Protein AF-A0A0N4TDA0-F1 (afdb_monomer)

Foldseek 3Di:
DAPQVVLVVVLVVLVVVLVVQLVVCVVVPPVPPDSVVSCVVVVRDPVLSNLQQQQWFDFDPDPPPPDAAERAGHQVSLVVSQVVDDLQAGKHKDWEFDFDADVPRVPDTGTHIIIGITGPSDDRVNVNVVVVVVVVCCCVVPVDD

Structure (mmCIF, N/CA/C/O backbone):
data_AF-A0A0N4TDA0-F1
#
_entry.id   AF-A0A0N4TDA0-F1
#
loop_
_atom_site.group_PDB
_atom_site.id
_atom_site.type_symbol
_atom_site.label_atom_id
_atom_site.label_alt_id
_atom_site.label_comp_id
_atom_site.label_asym_id
_atom_site.label_entity_id
_atom_site.label_seq_id
_atom_site.pdbx_PDB_ins_code
_atom_site.Cartn_x
_atom_site.Cartn_y
_atom_site.Cartn_z
_atom_site.occupancy
_atom_site.B_iso_or_equiv
_atom_site.auth_seq_id
_atom_site.auth_comp_id
_atom_site.auth_asym_id
_atom_site.auth_atom_id
_atom_site.pdbx_PDB_model_num
ATOM 1 N N . MET A 1 1 ? 21.687 6.016 4.593 1.00 53.22 1 MET A N 1
ATOM 2 C CA . MET A 1 1 ? 20.223 5.900 4.444 1.00 53.22 1 MET A CA 1
ATOM 3 C C . MET A 1 1 ? 19.980 5.331 3.062 1.00 53.22 1 MET A C 1
ATOM 5 O O . MET A 1 1 ? 20.396 5.975 2.102 1.00 53.22 1 MET A O 1
ATOM 9 N N . ASP A 1 2 ? 19.458 4.107 3.013 1.00 77.25 2 ASP A N 1
ATOM 10 C CA . ASP A 1 2 ? 19.205 3.326 1.796 1.00 77.25 2 ASP A CA 1
ATOM 11 C C . ASP A 1 2 ? 1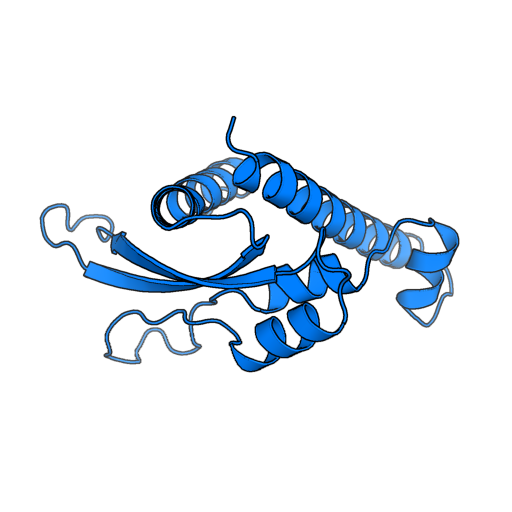8.400 4.134 0.764 1.00 77.25 2 ASP A C 1
ATOM 13 O O . ASP A 1 2 ? 17.541 4.936 1.148 1.00 77.25 2 ASP A O 1
ATOM 17 N N . GLU A 1 3 ? 18.678 3.952 -0.527 1.00 82.19 3 GLU A N 1
ATOM 18 C CA . GLU A 1 3 ? 17.947 4.636 -1.607 1.00 82.19 3 GLU A CA 1
ATOM 19 C C . GLU A 1 3 ? 16.458 4.278 -1.565 1.00 82.19 3 GLU A C 1
ATOM 21 O O . GLU A 1 3 ? 15.612 5.164 -1.680 1.00 82.19 3 GLU A O 1
ATOM 26 N N . CYS A 1 4 ? 16.148 3.025 -1.216 1.00 83.38 4 CYS A N 1
ATOM 27 C CA . CYS A 1 4 ? 14.793 2.556 -0.942 1.00 83.38 4 CYS A CA 1
ATOM 28 C C . CYS A 1 4 ? 14.042 3.436 0.071 1.00 83.38 4 CYS A C 1
ATOM 30 O O . CYS A 1 4 ? 12.938 3.899 -0.209 1.00 83.38 4 CYS A O 1
ATOM 32 N N . PHE A 1 5 ? 14.639 3.720 1.236 1.00 81.19 5 PHE A N 1
ATOM 33 C CA . PHE A 1 5 ? 13.983 4.525 2.273 1.00 81.19 5 PHE A CA 1
ATOM 34 C C . PHE A 1 5 ? 13.796 5.979 1.850 1.00 81.19 5 PHE A C 1
ATOM 36 O O . PHE A 1 5 ? 12.796 6.595 2.214 1.00 81.19 5 PHE A O 1
ATOM 43 N N . LYS A 1 6 ? 14.733 6.537 1.074 1.00 82.25 6 LYS A N 1
ATOM 44 C CA . LYS A 1 6 ? 14.590 7.900 0.546 1.00 82.25 6 LYS A CA 1
ATOM 45 C C . LYS A 1 6 ? 13.426 7.994 -0.434 1.00 82.25 6 LYS A C 1
ATOM 47 O O . LYS A 1 6 ? 12.650 8.943 -0.350 1.00 82.25 6 LYS A O 1
ATOM 52 N N . ASP A 1 7 ? 13.299 7.035 -1.345 1.00 81.50 7 ASP A N 1
ATOM 53 C CA . ASP A 1 7 ? 12.219 7.043 -2.332 1.00 81.50 7 ASP A CA 1
ATOM 54 C C . ASP A 1 7 ? 10.870 6.697 -1.703 1.00 81.50 7 ASP A C 1
ATOM 56 O O . ASP A 1 7 ? 9.867 7.336 -2.020 1.00 81.50 7 ASP A O 1
ATOM 60 N N . LEU A 1 8 ? 10.853 5.792 -0.722 1.00 81.00 8 LEU A N 1
ATOM 61 C CA . LEU A 1 8 ? 9.669 5.528 0.088 1.00 81.00 8 LEU A CA 1
ATOM 62 C C . LEU A 1 8 ? 9.223 6.770 0.874 1.00 81.00 8 LEU A C 1
ATOM 64 O O . LEU A 1 8 ? 8.036 7.079 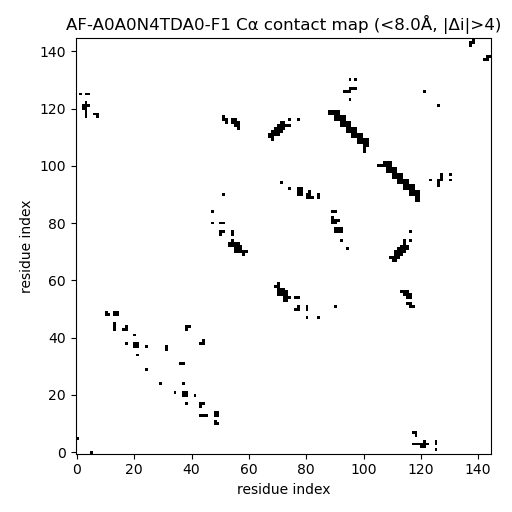0.898 1.00 81.00 8 LEU A O 1
ATOM 68 N N . ALA A 1 9 ? 10.151 7.515 1.483 1.00 79.75 9 ALA A N 1
ATOM 69 C CA . ALA A 1 9 ? 9.822 8.737 2.215 1.00 79.75 9 ALA A CA 1
ATOM 70 C C . ALA A 1 9 ? 9.201 9.804 1.302 1.00 79.75 9 ALA A C 1
ATOM 72 O O . ALA A 1 9 ? 8.192 10.401 1.669 1.00 79.75 9 ALA A O 1
ATOM 73 N N . LYS A 1 10 ? 9.747 10.002 0.092 1.00 78.50 10 LYS A N 1
ATOM 74 C CA . LYS A 1 10 ? 9.145 10.898 -0.916 1.00 78.50 10 LYS A CA 1
ATOM 75 C C . LYS A 1 10 ? 7.736 10.452 -1.299 1.00 78.50 10 LYS A C 1
ATOM 77 O O . LYS A 1 10 ? 6.855 11.287 -1.482 1.00 78.50 10 LYS A O 1
ATOM 82 N N . LEU A 1 11 ? 7.530 9.144 -1.434 1.00 78.06 11 LEU A N 1
ATOM 83 C CA . LEU A 1 11 ? 6.236 8.579 -1.792 1.00 78.06 11 LEU A CA 1
ATOM 84 C C . LEU A 1 11 ? 5.206 8.819 -0.684 1.00 78.06 11 LEU A C 1
ATOM 86 O O . LEU A 1 11 ? 4.126 9.334 -0.962 1.00 78.06 11 LEU A O 1
ATOM 90 N N . ILE A 1 12 ? 5.561 8.536 0.572 1.00 76.62 12 ILE A N 1
ATOM 91 C CA . ILE A 1 12 ? 4.706 8.797 1.739 1.00 76.62 12 ILE A CA 1
ATOM 92 C C . ILE A 1 12 ? 4.383 10.290 1.858 1.00 76.62 12 ILE A C 1
ATOM 94 O O . ILE A 1 12 ? 3.220 10.638 2.041 1.00 76.62 12 ILE A O 1
ATOM 98 N N . ASP A 1 13 ? 5.377 11.169 1.712 1.00 76.19 13 ASP A N 1
ATOM 99 C CA . ASP A 1 13 ? 5.177 12.622 1.768 1.00 76.19 13 ASP A CA 1
ATOM 100 C C . ASP A 1 13 ? 4.241 13.111 0.650 1.00 76.19 13 ASP A C 1
ATOM 102 O O . ASP A 1 13 ? 3.312 13.881 0.895 1.00 76.19 13 ASP A O 1
ATOM 106 N N . SER A 1 14 ? 4.403 12.594 -0.572 1.00 75.50 14 SER A N 1
ATOM 107 C CA . SER A 1 14 ? 3.508 12.895 -1.694 1.00 75.50 14 SER A CA 1
ATOM 108 C C . SER A 1 14 ? 2.060 12.488 -1.401 1.00 75.50 14 SER A C 1
ATOM 110 O O . SER A 1 14 ? 1.144 13.277 -1.648 1.00 75.50 14 SER A O 1
ATOM 112 N N . VAL A 1 15 ? 1.836 11.300 -0.829 1.00 74.88 15 VAL A N 1
ATOM 113 C CA . VAL A 1 15 ? 0.479 10.832 -0.500 1.00 74.88 15 VAL A CA 1
ATOM 114 C C . VAL A 1 15 ? -0.112 11.582 0.694 1.00 74.88 15 VAL A C 1
ATOM 116 O O . VAL A 1 15 ? -1.290 11.942 0.666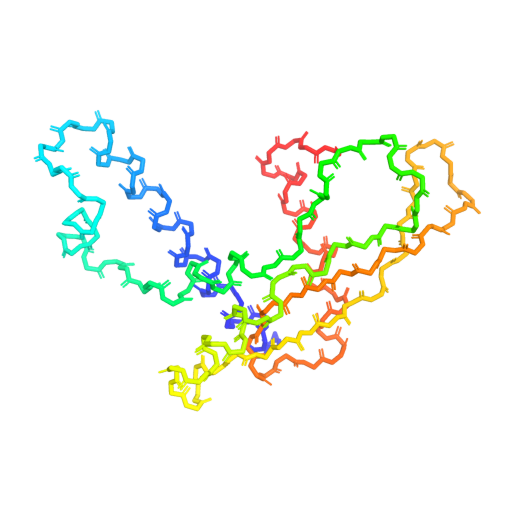 1.00 74.88 15 VAL A O 1
ATOM 119 N N . ALA A 1 16 ? 0.685 11.877 1.723 1.00 75.56 16 ALA A N 1
ATOM 120 C CA . ALA A 1 16 ? 0.246 12.666 2.871 1.00 75.56 16 ALA A CA 1
ATOM 121 C C . ALA A 1 16 ? -0.176 14.080 2.443 1.00 75.56 16 ALA A C 1
ATOM 123 O O . ALA A 1 16 ? -1.261 14.539 2.809 1.00 75.56 16 ALA A O 1
ATOM 124 N N . ASN A 1 17 ? 0.625 14.737 1.599 1.00 73.81 17 ASN A N 1
ATOM 125 C CA . ASN A 1 17 ? 0.272 16.031 1.017 1.00 73.81 17 ASN A CA 1
ATOM 126 C C . ASN A 1 17 ? -1.010 15.942 0.180 1.00 73.81 17 ASN A C 1
ATOM 128 O O . ASN A 1 17 ? -1.885 16.800 0.308 1.00 73.81 17 ASN A O 1
ATOM 132 N N . ALA A 1 18 ? -1.183 14.879 -0.610 1.00 73.25 18 ALA A N 1
ATOM 133 C CA . ALA A 1 18 ? -2.409 14.673 -1.373 1.00 73.25 18 ALA A CA 1
ATOM 134 C C . ALA A 1 18 ? -3.653 14.514 -0.470 1.00 73.25 18 ALA A C 1
ATOM 136 O O . ALA A 1 18 ? -4.715 15.086 -0.743 1.00 73.25 18 ALA A O 1
ATOM 137 N N . LEU A 1 19 ? -3.528 13.785 0.641 1.00 75.00 19 LEU A N 1
ATOM 138 C CA . LEU A 1 19 ? -4.600 13.622 1.626 1.00 75.00 19 LEU A CA 1
ATOM 139 C C . LEU A 1 19 ? -4.948 14.947 2.324 1.00 75.00 19 LEU A C 1
ATOM 141 O O . LEU A 1 19 ? -6.125 15.279 2.492 1.00 75.00 19 LEU A O 1
ATOM 145 N N . LEU A 1 20 ? -3.938 15.723 2.718 1.00 76.25 20 LEU A N 1
ATOM 146 C CA . LEU A 1 20 ? -4.143 17.023 3.358 1.00 76.25 20 LEU A CA 1
ATOM 147 C C . LEU A 1 20 ? -4.816 18.014 2.406 1.00 76.25 20 LEU A C 1
ATOM 149 O O . LEU A 1 20 ? -5.772 18.680 2.802 1.00 76.25 20 LEU A O 1
ATOM 153 N N . LEU A 1 21 ? -4.384 18.064 1.145 1.00 75.94 21 LEU A N 1
ATOM 154 C CA . LEU A 1 21 ? -4.982 18.931 0.128 1.00 75.94 21 LEU A CA 1
ATOM 155 C C . LEU A 1 21 ? -6.429 18.550 -0.174 1.00 75.94 21 LEU A C 1
ATOM 157 O O . LEU A 1 21 ? -7.301 19.416 -0.186 1.00 75.94 21 LEU A O 1
ATOM 161 N N . THR A 1 22 ? -6.723 17.259 -0.339 1.00 74.06 22 THR A N 1
ATOM 162 C CA . THR A 1 22 ? -8.112 16.814 -0.543 1.00 74.06 22 THR A CA 1
ATOM 163 C C . THR A 1 22 ? -8.999 17.133 0.650 1.00 74.06 22 THR A C 1
ATOM 165 O O . THR A 1 22 ? -10.140 17.559 0.470 1.00 74.06 22 THR A O 1
ATOM 168 N N . THR A 1 23 ? -8.477 16.982 1.866 1.00 78.12 23 THR A N 1
ATOM 169 C CA . THR A 1 23 ? -9.189 17.367 3.089 1.00 78.12 23 THR A CA 1
ATOM 170 C C . THR A 1 23 ? -9.433 18.876 3.128 1.00 78.12 23 THR A C 1
ATOM 172 O O . THR A 1 23 ? -10.558 19.307 3.371 1.00 78.12 23 THR A O 1
ATOM 175 N N . TYR A 1 24 ? -8.420 19.684 2.814 1.00 80.00 24 TYR A N 1
ATOM 176 C CA . TYR A 1 24 ? -8.526 21.140 2.742 1.00 80.00 24 TYR A CA 1
ATOM 177 C C . TYR A 1 24 ? -9.567 21.603 1.711 1.00 80.00 24 TYR A C 1
ATOM 179 O O . TYR A 1 24 ? -10.439 22.408 2.043 1.00 80.00 24 TYR A O 1
ATOM 187 N N . CYS A 1 25 ? -9.541 21.062 0.491 1.00 78.81 25 CYS A N 1
ATOM 188 C CA . CYS A 1 25 ? -10.512 21.397 -0.555 1.00 78.81 25 CYS A CA 1
ATOM 189 C C . CYS A 1 25 ? -11.947 21.028 -0.150 1.00 78.81 25 CYS A C 1
ATOM 191 O O . CYS A 1 25 ? -12.869 21.815 -0.361 1.00 78.81 25 CYS A O 1
ATOM 193 N N . ARG A 1 26 ? -12.136 19.869 0.503 1.00 78.38 26 ARG A N 1
ATOM 194 C CA . ARG A 1 26 ? -13.442 19.464 1.053 1.00 78.38 26 ARG A CA 1
ATOM 195 C C . ARG A 1 26 ? -13.927 20.413 2.149 1.00 78.38 26 ARG A C 1
ATOM 197 O O . ARG A 1 26 ? -15.105 20.745 2.179 1.00 78.38 26 ARG A O 1
ATOM 204 N N . LEU A 1 27 ? -13.039 20.848 3.043 1.00 82.44 27 LEU A N 1
ATOM 205 C CA . LEU A 1 27 ? -13.391 21.735 4.159 1.00 82.44 27 LEU A CA 1
ATOM 206 C C . LEU A 1 27 ? -13.693 23.167 3.713 1.00 82.44 27 LEU A C 1
ATOM 208 O O . LEU A 1 27 ? -14.537 23.834 4.305 1.00 82.44 27 LEU A O 1
ATOM 212 N N . THR A 1 28 ? -13.006 23.649 2.682 1.00 81.12 28 THR A N 1
ATOM 213 C CA . THR A 1 28 ? -13.145 25.028 2.197 1.00 81.12 28 THR A CA 1
ATOM 214 C C . THR A 1 28 ? -14.297 25.221 1.215 1.00 81.12 28 THR A C 1
ATOM 216 O O . THR A 1 28 ? -14.491 26.340 0.740 1.00 81.12 28 THR A O 1
ATOM 219 N N . ASN A 1 29 ? -15.095 24.176 0.939 1.00 64.94 29 ASN A N 1
ATOM 220 C CA . ASN A 1 29 ? -16.213 24.224 -0.010 1.00 64.94 29 ASN A CA 1
ATOM 221 C C . ASN A 1 29 ? -15.808 24.854 -1.353 1.00 64.94 29 ASN A C 1
ATOM 223 O O . ASN A 1 29 ? -16.600 25.549 -1.997 1.00 64.94 29 ASN A O 1
ATOM 227 N N . GLN A 1 30 ? -14.567 24.623 -1.800 1.00 62.00 30 GLN A N 1
ATOM 228 C CA . GLN A 1 30 ? -14.249 24.897 -3.190 1.00 62.00 30 GLN A CA 1
ATOM 229 C C . GLN A 1 30 ? -15.189 24.012 -4.010 1.00 62.00 30 GLN A C 1
ATOM 231 O O . GLN A 1 30 ? -15.146 22.791 -3.897 1.00 62.00 30 GLN A O 1
ATOM 236 N N . ASN A 1 31 ? -16.080 24.642 -4.785 1.00 57.41 31 ASN A N 1
ATOM 237 C CA . ASN A 1 31 ? -17.103 24.037 -5.656 1.00 57.41 31 ASN A CA 1
ATOM 238 C C . ASN A 1 31 ? -16.500 23.181 -6.797 1.00 57.41 31 ASN A C 1
ATOM 240 O O . ASN A 1 31 ? -17.070 23.056 -7.877 1.00 57.41 31 ASN A O 1
ATOM 244 N N . GLN A 1 32 ? -15.317 22.617 -6.584 1.00 59.03 32 GLN A N 1
ATOM 245 C CA . GLN A 1 32 ? -14.699 21.621 -7.428 1.00 59.03 32 GLN A CA 1
ATOM 246 C C . GLN A 1 32 ? -15.403 20.300 -7.151 1.00 59.03 32 GLN A C 1
ATOM 248 O O . GLN A 1 32 ? -15.131 19.595 -6.181 1.00 59.03 32 GLN A O 1
ATOM 253 N N . THR A 1 33 ? -16.352 19.978 -8.018 1.00 56.22 33 THR A N 1
ATOM 254 C CA . THR A 1 33 ? -17.102 18.719 -7.993 1.00 56.22 33 THR A CA 1
ATOM 255 C C . THR A 1 33 ? -16.206 17.489 -8.152 1.00 56.22 33 THR A C 1
ATOM 257 O O . THR A 1 33 ? -16.643 16.378 -7.864 1.00 56.22 33 THR A O 1
ATOM 260 N N . GLU A 1 34 ? -14.949 17.666 -8.571 1.00 67.19 34 GLU A N 1
ATOM 261 C CA . GLU A 1 34 ? -13.997 16.586 -8.801 1.00 67.19 34 GLU A CA 1
ATOM 262 C C . GLU A 1 34 ? -12.686 16.810 -8.037 1.00 67.19 34 GLU A C 1
ATOM 264 O O . GLU A 1 34 ? -12.015 17.828 -8.192 1.00 67.19 34 GLU A O 1
ATOM 269 N N . ILE A 1 35 ? -12.275 15.796 -7.267 1.00 69.69 35 ILE A N 1
ATOM 270 C CA . ILE A 1 35 ? -11.002 15.740 -6.520 1.00 69.69 35 ILE A CA 1
ATOM 271 C C . ILE A 1 35 ? -9.792 16.073 -7.412 1.00 69.69 35 ILE A C 1
ATOM 273 O O . ILE A 1 35 ? -8.832 16.692 -6.959 1.00 69.69 35 ILE A O 1
ATOM 277 N N . LYS A 1 36 ? -9.861 15.712 -8.697 1.00 69.44 36 LYS A N 1
ATOM 278 C CA . LYS A 1 36 ? -8.820 15.987 -9.690 1.00 69.44 36 LYS A CA 1
ATOM 279 C C . LYS A 1 36 ? -8.570 17.488 -9.890 1.00 69.44 36 LYS A C 1
ATOM 281 O O . LYS A 1 36 ? -7.424 17.906 -9.961 1.00 69.44 36 LYS A O 1
ATOM 286 N N . GLN A 1 37 ? -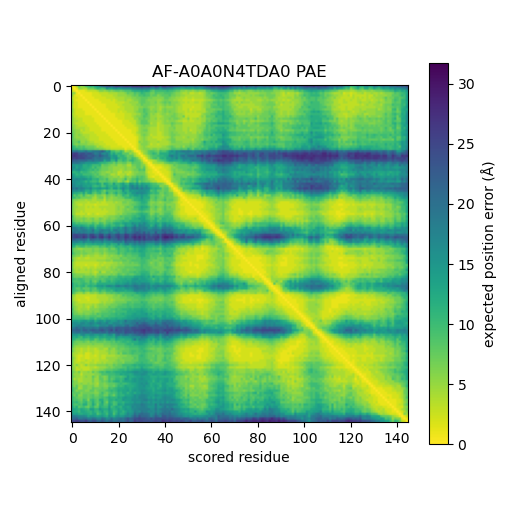9.620 18.309 -9.869 1.00 72.25 37 GLN A N 1
ATOM 287 C CA . GLN A 1 37 ? -9.501 19.761 -10.043 1.00 72.25 37 GLN A CA 1
ATOM 288 C C . GLN A 1 37 ? -8.804 20.433 -8.849 1.00 72.25 37 GLN A C 1
ATOM 290 O O . GLN A 1 37 ? -8.060 21.396 -9.031 1.00 72.25 37 GLN A O 1
ATOM 295 N N . CYS A 1 38 ? -9.004 19.906 -7.637 1.00 74.25 38 CYS A N 1
ATOM 296 C CA . CYS A 1 38 ? -8.286 20.350 -6.434 1.00 74.25 38 CYS A CA 1
ATOM 297 C C . CYS A 1 38 ? -6.794 20.048 -6.548 1.00 74.25 38 CYS A C 1
ATOM 299 O O . CYS A 1 38 ? -5.947 20.895 -6.268 1.00 74.25 38 CYS A O 1
ATOM 301 N N . PHE A 1 39 ? -6.463 18.856 -7.029 1.00 72.62 39 PHE A N 1
ATOM 302 C CA . PHE A 1 39 ? -5.085 18.461 -7.257 1.00 72.62 39 PHE A CA 1
ATOM 303 C C . PHE A 1 39 ? -4.381 19.290 -8.333 1.00 72.62 39 PHE A C 1
ATOM 305 O O . PHE A 1 39 ? -3.259 19.747 -8.097 1.00 72.62 39 PHE A O 1
ATOM 312 N N . ASP A 1 40 ? -5.048 19.534 -9.462 1.00 71.12 40 ASP A N 1
ATOM 313 C CA . ASP A 1 40 ? -4.517 20.343 -10.563 1.00 71.12 40 ASP A CA 1
ATOM 314 C C . ASP A 1 40 ? -4.268 21.797 -10.125 1.00 71.12 40 ASP A C 1
ATOM 316 O O . ASP A 1 40 ? -3.232 22.379 -10.451 1.00 71.12 40 ASP A O 1
ATOM 320 N N . ALA A 1 41 ? -5.172 22.371 -9.320 1.00 66.06 41 ALA A N 1
ATOM 321 C CA . ALA A 1 41 ? -5.038 23.730 -8.787 1.00 66.06 41 ALA A CA 1
ATOM 322 C C . ALA A 1 41 ? -3.839 23.895 -7.838 1.00 66.06 41 ALA A C 1
ATOM 324 O O . ALA A 1 41 ? -3.268 24.982 -7.743 1.00 66.06 41 ALA A O 1
ATOM 325 N N . HIS A 1 42 ? -3.449 22.820 -7.151 1.00 65.31 42 HIS A N 1
ATOM 326 C CA . HIS A 1 42 ? -2.336 22.818 -6.205 1.00 65.31 42 HIS A CA 1
ATOM 327 C C . HIS A 1 42 ? -1.045 22.203 -6.766 1.00 65.31 42 HIS A C 1
ATOM 329 O O . HIS A 1 42 ? -0.058 22.143 -6.035 1.00 65.31 42 HIS A O 1
ATOM 335 N N . LEU A 1 43 ? -1.022 21.784 -8.044 1.00 61.28 43 LEU A N 1
ATOM 336 C CA . LEU A 1 43 ? 0.141 21.193 -8.737 1.00 61.28 43 LEU A CA 1
ATOM 337 C C . LEU A 1 43 ? 0.819 20.049 -7.958 1.00 61.28 43 LEU A C 1
ATOM 339 O O . LEU A 1 43 ? 2.015 19.805 -8.102 1.00 61.28 43 LEU A O 1
ATOM 343 N N . ALA A 1 44 ? 0.066 19.364 -7.099 1.00 58.88 44 ALA A N 1
ATOM 344 C CA . ALA A 1 44 ? 0.634 18.535 -6.037 1.00 58.88 44 ALA A CA 1
ATOM 345 C C . ALA A 1 44 ? 0.454 17.030 -6.258 1.00 58.88 44 ALA A C 1
ATOM 347 O O . ALA A 1 44 ? 0.878 16.234 -5.419 1.00 58.88 44 ALA A O 1
ATOM 348 N N . PHE A 1 45 ? -0.207 16.615 -7.341 1.00 56.34 45 PHE A N 1
ATOM 349 C CA . PHE A 1 45 ? -0.658 15.236 -7.459 1.00 56.34 45 PHE A CA 1
ATOM 350 C C . PHE A 1 45 ? 0.153 14.415 -8.445 1.00 56.34 45 PHE A C 1
ATOM 352 O O . PHE A 1 45 ? 0.053 14.556 -9.662 1.00 56.34 45 PHE A O 1
ATOM 359 N N . HIS A 1 46 ? 0.896 13.473 -7.880 1.00 63.56 46 HIS A N 1
ATOM 360 C CA . HIS A 1 46 ? 1.363 12.300 -8.590 1.00 63.56 46 HIS A CA 1
ATOM 361 C C . HIS A 1 46 ? 0.363 11.172 -8.328 1.00 63.56 46 HIS A C 1
ATOM 363 O O . HIS A 1 46 ? 0.472 10.472 -7.324 1.00 63.56 46 HIS A O 1
ATOM 369 N N . GLU A 1 47 ? -0.615 11.000 -9.224 1.00 64.06 47 GLU A N 1
ATOM 370 C CA . GLU A 1 47 ? -1.649 9.950 -9.130 1.00 64.06 47 GLU A CA 1
ATOM 371 C C . GLU A 1 47 ? -1.051 8.566 -8.852 1.00 64.06 47 GLU A C 1
ATOM 373 O O . GLU A 1 47 ? -1.556 7.802 -8.029 1.00 64.06 47 GLU A O 1
ATOM 378 N N . HIS A 1 48 ? 0.099 8.299 -9.465 1.00 70.25 48 HIS A N 1
ATOM 379 C CA . HIS A 1 48 ? 0.831 7.052 -9.318 1.00 70.25 48 HIS A CA 1
ATOM 380 C C . HIS A 1 48 ? 1.349 6.816 -7.891 1.00 70.25 48 HIS A C 1
ATOM 382 O O . HIS A 1 48 ? 1.335 5.677 -7.439 1.00 70.25 48 HIS A O 1
ATOM 388 N N . SER A 1 49 ? 1.727 7.854 -7.136 1.00 74.06 49 SER A N 1
ATOM 389 C CA . SER A 1 49 ? 2.238 7.701 -5.761 1.00 74.06 49 SER A CA 1
ATOM 390 C C . SER A 1 49 ? 1.170 7.169 -4.802 1.00 74.06 49 SER A C 1
ATOM 392 O O . SER A 1 49 ? 1.443 6.281 -3.996 1.00 74.06 49 SER A O 1
ATOM 394 N N . SER A 1 50 ? -0.064 7.670 -4.912 1.00 75.88 50 SER A N 1
ATOM 395 C CA . SER A 1 50 ? -1.188 7.194 -4.092 1.00 75.88 50 SER A CA 1
ATOM 396 C C . SER A 1 50 ? -1.588 5.771 -4.462 1.00 75.88 50 SER A C 1
ATOM 398 O O . SER A 1 50 ? -1.812 4.947 -3.577 1.00 75.88 50 SER A O 1
ATOM 400 N N . GLN A 1 51 ? -1.588 5.454 -5.760 1.00 82.56 51 GLN A N 1
ATOM 401 C CA . GLN A 1 51 ? -1.860 4.103 -6.249 1.00 82.56 51 GLN A CA 1
ATOM 402 C C . GLN A 1 51 ? -0.848 3.078 -5.709 1.00 82.56 51 GLN A C 1
ATOM 404 O O . GLN A 1 51 ? -1.226 1.935 -5.446 1.00 82.56 51 GLN A O 1
ATOM 409 N N . VAL A 1 52 ? 0.414 3.477 -5.501 1.00 86.62 52 VAL A N 1
ATOM 410 C CA . VAL A 1 52 ? 1.440 2.603 -4.908 1.00 86.62 52 VAL A CA 1
ATOM 411 C C . VAL A 1 52 ? 1.079 2.217 -3.476 1.00 86.62 52 VAL A C 1
ATOM 413 O O . VAL A 1 52 ? 1.111 1.029 -3.166 1.00 86.62 52 VAL A O 1
ATOM 416 N N . LEU A 1 53 ? 0.690 3.168 -2.616 1.00 83.81 53 LEU A N 1
ATOM 417 C CA . LEU A 1 53 ? 0.242 2.842 -1.251 1.00 83.81 53 LEU A CA 1
ATOM 418 C C . LEU A 1 53 ? -1.099 2.104 -1.242 1.00 83.81 53 LEU A C 1
ATOM 420 O O . LEU A 1 53 ? -1.332 1.260 -0.375 1.00 83.81 53 LEU A O 1
ATOM 424 N N . ASP A 1 54 ? -1.978 2.373 -2.209 1.00 84.94 54 ASP A N 1
ATOM 425 C CA . ASP A 1 54 ? -3.238 1.641 -2.327 1.00 84.94 54 ASP A CA 1
ATOM 426 C C . ASP A 1 54 ? -3.037 0.150 -2.606 1.00 84.94 54 ASP A C 1
ATOM 428 O O . ASP A 1 54 ? -3.827 -0.669 -2.133 1.00 84.94 54 ASP A O 1
ATOM 432 N N . ALA A 1 55 ? -1.944 -0.207 -3.283 1.00 90.94 55 ALA A N 1
ATOM 433 C CA . ALA A 1 55 ? -1.586 -1.590 -3.561 1.00 90.94 55 ALA A CA 1
ATOM 434 C C . ALA A 1 55 ? -0.993 -2.348 -2.352 1.00 90.94 55 ALA A C 1
ATOM 436 O O . ALA A 1 55 ? -0.734 -3.549 -2.464 1.00 90.94 55 ALA A O 1
ATOM 437 N N . TRP A 1 56 ? -0.766 -1.694 -1.206 1.00 90.69 56 TRP A N 1
ATOM 438 C CA . TRP A 1 56 ? -0.222 -2.344 -0.007 1.00 90.69 56 TRP A CA 1
ATOM 439 C C . TRP A 1 56 ? -1.250 -3.223 0.711 1.00 90.69 56 TRP A C 1
ATOM 441 O O . TRP A 1 56 ? -2.466 -3.038 0.617 1.00 90.69 56 TRP A O 1
ATOM 451 N N . GLY A 1 57 ? -0.738 -4.180 1.481 1.00 88.06 57 GLY A N 1
ATOM 452 C CA . GLY A 1 57 ? -1.507 -5.048 2.356 1.00 88.06 57 GLY A CA 1
ATOM 453 C C . GLY A 1 57 ? -2.376 -4.295 3.351 1.00 88.06 57 GLY A C 1
ATOM 454 O O . GLY A 1 57 ? -1.910 -3.396 4.053 1.00 88.06 57 GLY A O 1
ATOM 455 N N . ARG A 1 58 ? -3.638 -4.717 3.455 1.00 83.75 58 ARG A N 1
ATOM 456 C CA . ARG A 1 58 ? -4.595 -4.255 4.464 1.00 83.75 58 ARG A CA 1
ATOM 457 C C . ARG A 1 58 ? -5.199 -5.464 5.177 1.00 83.75 58 ARG A C 1
ATOM 459 O O . ARG A 1 58 ? -5.361 -6.506 4.534 1.00 83.75 58 ARG A O 1
ATOM 466 N N . PRO A 1 59 ? -5.566 -5.336 6.462 1.00 77.94 59 PRO A N 1
ATOM 467 C CA . PRO A 1 59 ? -6.332 -6.363 7.147 1.00 77.94 59 PRO A CA 1
ATOM 468 C C . PRO A 1 59 ? -7.612 -6.695 6.381 1.00 77.94 59 PRO A C 1
ATOM 470 O O . PRO A 1 59 ? -8.396 -5.804 6.051 1.00 77.94 59 PRO A O 1
ATOM 473 N N . SER A 1 60 ? -7.825 -7.979 6.086 1.00 72.56 60 SER A N 1
ATOM 474 C CA . SER A 1 60 ? -9.081 -8.441 5.503 1.00 72.56 60 SER A CA 1
ATOM 475 C C . SER A 1 60 ? -10.227 -8.200 6.482 1.00 72.56 60 SER A C 1
ATOM 477 O O . SER A 1 60 ? -10.069 -8.362 7.694 1.00 72.56 60 SER A O 1
ATOM 479 N N . ALA A 1 61 ? -11.404 -7.860 5.962 1.00 69.94 61 ALA A N 1
ATOM 480 C CA . ALA A 1 61 ? -12.605 -7.825 6.782 1.00 69.94 61 ALA A CA 1
ATOM 481 C C . ALA A 1 61 ? -12.855 -9.208 7.412 1.00 69.94 61 ALA A C 1
ATOM 483 O O . ALA A 1 61 ? -12.713 -10.231 6.748 1.00 69.94 61 ALA A O 1
ATOM 484 N N . GLY A 1 62 ? -13.242 -9.222 8.690 1.00 65.25 62 GLY A N 1
ATOM 485 C CA . GLY A 1 62 ? -13.520 -10.448 9.439 1.00 65.25 62 GLY A CA 1
ATOM 486 C C . GLY A 1 62 ? -12.402 -10.814 10.412 1.00 65.25 62 GLY A C 1
ATOM 487 O O . GLY A 1 62 ? -11.526 -11.615 10.103 1.00 65.25 62 GLY A O 1
ATOM 488 N N . ILE A 1 63 ? -12.498 -10.293 11.639 1.00 63.53 63 ILE A N 1
ATOM 489 C CA . ILE A 1 63 ? -11.631 -10.672 12.775 1.00 63.53 63 ILE A CA 1
ATOM 490 C C . ILE A 1 63 ? -11.795 -12.167 13.127 1.00 63.53 63 ILE A C 1
ATOM 492 O O . ILE A 1 63 ? -10.898 -12.783 13.689 1.00 63.53 63 ILE A O 1
ATOM 496 N N . TYR A 1 64 ? -12.931 -12.765 12.756 1.00 59.16 64 TYR A N 1
ATOM 497 C CA . TYR A 1 64 ? -13.255 -14.175 12.991 1.00 59.16 64 TYR A CA 1
ATOM 498 C C . TYR A 1 64 ? -12.811 -15.121 11.866 1.00 59.16 64 TYR A C 1
ATOM 500 O O . TYR A 1 64 ? -13.072 -16.320 11.950 1.00 59.16 64 TYR A O 1
ATOM 508 N N . SER A 1 65 ? -12.170 -14.612 10.807 1.00 56.91 65 SER A N 1
ATOM 509 C CA . SER A 1 65 ? -11.638 -15.452 9.728 1.00 56.91 65 SER A CA 1
ATOM 510 C C . SER A 1 65 ? -10.394 -16.171 10.248 1.00 56.91 65 SER A C 1
ATOM 512 O O . SER A 1 65 ? -9.300 -15.616 10.270 1.00 56.91 65 SER A O 1
ATOM 514 N N . SER A 1 66 ? -10.570 -17.394 10.735 1.00 55.84 66 SER A N 1
ATOM 515 C CA . SER A 1 66 ? -9.510 -18.243 11.271 1.00 55.84 66 SER A CA 1
ATOM 516 C C . SER A 1 66 ? -8.595 -18.741 10.148 1.00 55.84 66 SER A C 1
ATOM 518 O O . SER A 1 66 ? -8.796 -19.804 9.565 1.00 55.84 66 SER A O 1
ATOM 520 N N . GLY A 1 67 ? -7.571 -17.953 9.843 1.00 62.09 67 GLY A N 1
ATOM 521 C CA . GLY A 1 67 ? -6.495 -18.311 8.929 1.00 62.09 67 GLY A CA 1
ATOM 522 C C . GLY A 1 67 ? -5.204 -17.577 9.293 1.00 62.09 67 GLY A C 1
ATOM 523 O O . GLY A 1 67 ? -5.223 -16.693 10.150 1.00 62.09 67 GLY A O 1
ATOM 524 N N . PRO A 1 68 ? -4.069 -17.936 8.675 1.00 64.25 68 PRO A N 1
ATOM 525 C CA . PRO A 1 68 ? -2.830 -17.189 8.854 1.00 64.25 68 PRO A CA 1
ATOM 526 C C . PRO A 1 68 ? -3.029 -15.723 8.442 1.00 64.25 68 PRO A C 1
ATOM 528 O O . PRO A 1 68 ? -3.819 -15.428 7.542 1.00 64.25 68 PRO A O 1
ATOM 531 N N . PHE A 1 69 ? -2.317 -14.799 9.088 1.00 76.88 69 PHE A N 1
ATOM 532 C CA . PHE A 1 69 ? -2.434 -13.380 8.769 1.00 76.88 69 PHE A CA 1
ATOM 533 C C . PHE A 1 69 ? -1.773 -13.106 7.410 1.00 76.88 69 PHE A C 1
ATOM 535 O O . PHE A 1 69 ? -0.549 -13.072 7.283 1.00 76.88 69 PHE A O 1
ATOM 542 N N . PHE A 1 70 ? -2.598 -12.938 6.376 1.00 82.19 70 PHE A N 1
ATOM 543 C CA . PHE A 1 70 ? -2.168 -12.606 5.019 1.00 82.19 70 PHE A CA 1
ATOM 544 C C . PHE A 1 70 ? -2.704 -11.233 4.635 1.00 82.19 70 PHE A C 1
ATOM 546 O O . PHE A 1 70 ? -3.882 -11.081 4.314 1.00 82.19 70 PHE A O 1
ATOM 553 N N . TRP A 1 71 ? -1.838 -10.228 4.632 1.00 87.06 71 TRP A N 1
ATOM 554 C CA . TRP A 1 71 ? -2.155 -8.889 4.140 1.00 87.06 71 TRP A CA 1
ATOM 555 C C . TRP A 1 71 ? -1.343 -8.674 2.867 1.00 87.06 71 TRP A C 1
ATOM 557 O O . TRP A 1 71 ? -0.344 -7.967 2.858 1.00 87.06 71 TRP A O 1
ATOM 567 N N . LEU A 1 72 ? -1.726 -9.365 1.793 1.00 87.75 72 LEU A N 1
ATOM 568 C CA . LEU A 1 72 ? -0.919 -9.447 0.569 1.00 87.75 72 LEU A CA 1
ATOM 569 C C . LEU A 1 72 ? -1.025 -8.205 -0.326 1.00 87.75 72 LEU A C 1
ATOM 571 O O . LEU A 1 72 ? -0.216 -8.036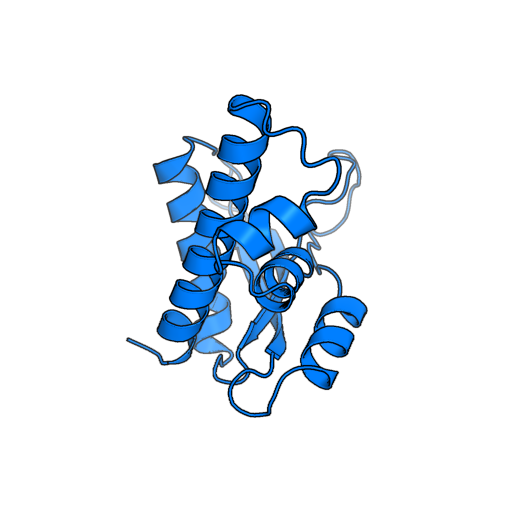 -1.226 1.00 87.75 72 LEU A O 1
ATOM 575 N N . GLY A 1 73 ? -2.003 -7.334 -0.095 1.00 89.44 73 GLY A N 1
ATOM 576 C CA . GLY A 1 73 ? -2.218 -6.168 -0.952 1.00 89.44 73 GLY A CA 1
ATOM 577 C C . GLY A 1 73 ? -2.707 -6.563 -2.346 1.00 89.44 73 GLY A C 1
ATOM 578 O O . GLY A 1 73 ? -3.226 -7.663 -2.547 1.00 89.44 73 GLY A O 1
ATOM 579 N N . ALA A 1 74 ? -2.563 -5.654 -3.308 1.00 92.19 74 ALA A N 1
ATOM 580 C CA . ALA A 1 74 ? -3.058 -5.823 -4.671 1.00 92.19 74 ALA A CA 1
ATOM 581 C C . ALA A 1 74 ? -1.894 -5.994 -5.659 1.00 92.19 74 ALA A C 1
ATOM 583 O O . ALA A 1 74 ? -1.390 -5.028 -6.234 1.00 92.19 74 ALA A O 1
ATOM 584 N N . TYR A 1 75 ? -1.478 -7.247 -5.871 1.00 91.44 75 TYR A N 1
ATOM 585 C CA . TYR A 1 75 ? -0.389 -7.597 -6.792 1.00 91.44 75 TYR A CA 1
ATOM 586 C C . TYR A 1 75 ? -0.606 -7.020 -8.199 1.00 91.44 75 TYR A C 1
ATOM 588 O O . TYR A 1 75 ? 0.262 -6.316 -8.714 1.00 91.44 75 TYR A O 1
ATOM 596 N N . ASP A 1 76 ? -1.784 -7.251 -8.785 1.00 92.12 76 ASP A N 1
ATOM 597 C CA . ASP A 1 76 ? -2.101 -6.809 -10.149 1.00 92.12 76 ASP A CA 1
ATOM 598 C C . ASP A 1 76 ? -2.085 -5.280 -10.277 1.00 92.12 76 ASP A C 1
ATOM 600 O O . ASP A 1 76 ? -1.630 -4.736 -11.284 1.00 92.12 76 ASP A O 1
ATOM 604 N N . GLN A 1 77 ? -2.515 -4.571 -9.228 1.00 90.88 77 GLN A N 1
ATOM 605 C CA . GLN A 1 77 ? -2.458 -3.112 -9.181 1.00 90.88 77 GLN A CA 1
ATOM 606 C C . GLN A 1 77 ? -1.005 -2.626 -9.167 1.00 90.88 77 GLN A C 1
ATOM 608 O O . GLN A 1 77 ? -0.657 -1.733 -9.938 1.00 90.88 77 GLN A O 1
ATOM 613 N N . CYS A 1 78 ? -0.138 -3.244 -8.359 1.00 92.25 78 CYS A N 1
ATOM 614 C CA . CYS A 1 78 ? 1.284 -2.898 -8.329 1.00 92.25 78 CYS A CA 1
ATOM 615 C C . CYS A 1 78 ? 1.967 -3.137 -9.685 1.00 92.25 78 CYS A C 1
ATOM 617 O O . CYS A 1 78 ? 2.706 -2.279 -10.169 1.00 92.25 78 CYS A O 1
ATOM 619 N N . GLN A 1 79 ? 1.669 -4.265 -10.337 1.00 91.50 79 GLN A N 1
ATOM 620 C CA . GLN A 1 79 ? 2.184 -4.566 -11.677 1.00 91.50 79 GLN A CA 1
ATOM 621 C C . GLN A 1 79 ? 1.697 -3.553 -12.718 1.00 91.50 79 GLN A C 1
ATOM 623 O O . GLN A 1 79 ? 2.480 -3.076 -13.539 1.00 91.50 79 GLN A O 1
ATOM 628 N N . SER A 1 80 ? 0.419 -3.166 -12.664 1.00 90.00 80 SER A N 1
ATOM 629 C CA . SER A 1 80 ? -0.125 -2.141 -13.557 1.00 90.00 80 SER A CA 1
ATOM 630 C C . SER A 1 80 ? 0.592 -0.799 -13.401 1.00 90.00 80 SER A C 1
ATOM 632 O O . SER A 1 80 ? 0.851 -0.142 -14.405 1.00 90.00 80 SER A O 1
ATOM 634 N N . ILE A 1 81 ? 0.926 -0.391 -12.173 1.00 87.25 81 ILE A N 1
ATOM 635 C CA . ILE A 1 81 ? 1.657 0.859 -11.914 1.00 87.25 81 ILE A CA 1
ATOM 636 C C . ILE A 1 81 ? 3.088 0.763 -12.453 1.00 87.25 81 ILE A C 1
ATOM 638 O O . ILE A 1 81 ? 3.548 1.678 -13.137 1.00 87.25 81 ILE A O 1
ATOM 642 N N . SER A 1 82 ? 3.765 -0.363 -12.204 1.00 86.00 82 SER A N 1
ATOM 643 C CA . SER A 1 82 ? 5.127 -0.626 -12.687 1.00 86.00 82 SER A CA 1
ATOM 644 C C . SER A 1 82 ? 5.260 -0.432 -14.201 1.00 86.00 82 SER A C 1
ATOM 646 O O . SER A 1 82 ? 6.222 0.179 -14.665 1.00 86.00 82 SER A O 1
ATOM 648 N N . ASN A 1 83 ? 4.246 -0.867 -14.957 1.00 81.50 83 ASN A N 1
ATOM 649 C CA . ASN A 1 83 ? 4.206 -0.761 -16.417 1.00 81.50 83 ASN A CA 1
ATOM 650 C C . ASN A 1 83 ? 4.002 0.671 -16.946 1.00 81.50 83 ASN A C 1
ATOM 652 O O . ASN A 1 83 ? 4.289 0.930 -18.113 1.00 81.50 83 ASN A O 1
ATOM 656 N N . ILE A 1 84 ? 3.472 1.585 -16.128 1.00 78.88 84 ILE A N 1
ATOM 657 C CA . ILE A 1 84 ? 3.146 2.964 -16.531 1.00 78.88 84 ILE A CA 1
ATOM 658 C C . ILE A 1 84 ? 4.275 3.933 -16.150 1.00 78.88 84 ILE A C 1
ATOM 660 O O . ILE A 1 84 ? 4.486 4.943 -16.823 1.00 78.88 84 ILE A O 1
ATOM 664 N N . MET A 1 85 ? 5.014 3.640 -15.078 1.00 74.06 85 MET A N 1
ATOM 665 C CA . MET A 1 85 ? 6.076 4.509 -14.573 1.00 74.06 85 MET A CA 1
ATOM 666 C C . MET A 1 85 ? 7.380 4.357 -15.372 1.00 74.06 85 MET A C 1
ATOM 668 O O . MET A 1 85 ? 7.732 3.279 -15.847 1.00 74.06 85 MET A O 1
ATOM 672 N N . ALA A 1 86 ? 8.141 5.448 -15.499 1.00 70.94 86 ALA A N 1
ATOM 673 C CA . ALA A 1 86 ? 9.481 5.398 -16.080 1.00 70.94 86 ALA A CA 1
ATOM 674 C C . ALA A 1 86 ? 10.410 4.503 -15.237 1.00 70.94 86 ALA A C 1
ATOM 676 O O . ALA A 1 86 ? 10.269 4.450 -14.019 1.00 70.94 86 ALA A O 1
ATOM 677 N N . LEU A 1 87 ? 11.406 3.864 -15.865 1.00 64.19 87 LEU A N 1
ATOM 678 C CA . LEU A 1 87 ? 12.337 2.910 -15.227 1.00 64.19 87 LEU A CA 1
ATOM 679 C C . LEU A 1 87 ? 12.899 3.377 -13.869 1.00 64.19 87 LEU A C 1
ATOM 681 O O . LEU A 1 87 ? 12.922 2.599 -12.923 1.00 64.19 87 LEU A O 1
ATOM 685 N N . ASN A 1 88 ? 13.279 4.653 -13.744 1.00 64.69 88 ASN A N 1
ATOM 686 C CA . ASN A 1 88 ? 13.878 5.216 -12.520 1.00 64.69 88 ASN A CA 1
ATOM 687 C C . ASN A 1 88 ? 12.861 5.557 -11.415 1.00 64.69 88 ASN A C 1
ATOM 689 O O . ASN A 1 88 ? 13.242 5.994 -10.335 1.00 64.69 88 ASN A O 1
ATOM 693 N N . GLN A 1 89 ? 11.569 5.430 -11.699 1.00 71.38 89 GLN A N 1
ATOM 694 C CA . GLN A 1 89 ? 10.471 5.611 -10.747 1.00 71.38 89 GLN A CA 1
ATOM 695 C C . GLN A 1 89 ? 9.602 4.354 -10.675 1.00 71.38 89 GLN A C 1
ATOM 697 O O . GLN A 1 89 ? 8.515 4.385 -10.106 1.00 71.38 89 GLN A O 1
ATOM 702 N N . SER A 1 90 ? 10.057 3.263 -11.294 1.00 85.75 90 SER A N 1
ATOM 703 C CA . SER A 1 90 ? 9.305 2.027 -11.347 1.00 85.75 90 SER A CA 1
ATOM 704 C C . SER A 1 90 ? 9.202 1.409 -9.955 1.00 85.75 90 SER A C 1
ATOM 706 O O . SER A 1 90 ? 10.019 1.641 -9.054 1.00 85.75 90 SER A O 1
ATOM 708 N N . VAL A 1 91 ? 8.168 0.601 -9.796 1.00 89.94 91 VAL A N 1
ATOM 709 C CA . VAL A 1 91 ? 7.842 -0.100 -8.563 1.00 89.94 91 VAL A CA 1
ATOM 710 C C . VAL A 1 91 ? 7.784 -1.595 -8.818 1.00 89.94 91 VAL A C 1
ATOM 712 O O . VAL A 1 91 ? 7.618 -2.052 -9.948 1.00 89.94 91 VAL A O 1
ATOM 715 N N . GLN A 1 92 ? 7.914 -2.364 -7.751 1.00 92.44 92 GLN A N 1
ATOM 716 C CA . GLN A 1 92 ? 7.827 -3.810 -7.754 1.00 92.44 92 GLN A CA 1
ATOM 717 C C . GLN A 1 92 ? 7.023 -4.289 -6.552 1.00 92.44 92 GLN A C 1
ATOM 719 O O . GLN A 1 92 ? 6.962 -3.640 -5.503 1.00 92.44 92 GLN A O 1
ATOM 724 N N . TYR A 1 93 ? 6.412 -5.455 -6.713 1.00 93.81 93 TYR A N 1
ATOM 725 C CA . TYR A 1 93 ? 5.733 -6.125 -5.622 1.00 93.81 93 TYR A CA 1
ATOM 726 C C . TYR A 1 93 ? 6.749 -6.848 -4.733 1.00 93.81 93 TYR A C 1
ATOM 728 O O . TYR A 1 93 ? 7.485 -7.716 -5.202 1.00 93.81 93 TYR A O 1
ATOM 736 N N . CYS A 1 94 ? 6.734 -6.535 -3.443 1.00 92.12 94 CYS A N 1
ATOM 737 C CA . CYS A 1 94 ? 7.572 -7.151 -2.423 1.00 92.12 94 CYS A CA 1
ATOM 738 C C . CYS A 1 94 ? 6.703 -7.844 -1.371 1.00 92.12 94 CYS A C 1
ATOM 740 O O . CYS A 1 94 ? 5.623 -7.362 -1.032 1.00 92.12 94 CYS A O 1
ATOM 742 N N . ARG A 1 95 ? 7.195 -8.950 -0.799 1.00 91.38 95 ARG A N 1
ATOM 743 C CA . ARG A 1 95 ? 6.556 -9.630 0.337 1.00 91.38 95 ARG A CA 1
ATOM 744 C C . ARG A 1 95 ? 7.517 -9.692 1.518 1.00 91.38 95 ARG A C 1
ATOM 746 O O . ARG A 1 95 ? 8.577 -10.300 1.401 1.00 91.38 95 ARG A O 1
ATOM 753 N N . ALA A 1 96 ? 7.111 -9.131 2.648 1.00 88.69 96 ALA A N 1
ATOM 754 C CA . ALA A 1 96 ? 7.785 -9.295 3.929 1.00 88.69 96 ALA A CA 1
ATOM 755 C C . ALA A 1 96 ? 7.157 -10.451 4.720 1.00 88.69 96 ALA A C 1
ATOM 757 O O . ALA A 1 96 ? 5.937 -10.651 4.693 1.00 88.69 96 ALA A O 1
ATOM 758 N N . ASN A 1 97 ? 7.997 -11.191 5.443 1.00 86.88 97 ASN A N 1
ATOM 759 C CA . ASN A 1 97 ? 7.567 -12.217 6.390 1.00 86.88 97 ASN A CA 1
ATOM 760 C C . ASN A 1 97 ? 7.843 -11.691 7.801 1.00 86.88 97 ASN A C 1
ATOM 762 O O . ASN A 1 97 ? 8.972 -11.763 8.287 1.00 86.88 97 ASN A O 1
ATOM 766 N N . ILE A 1 98 ? 6.822 -11.134 8.443 1.00 83.00 98 ILE A N 1
ATOM 767 C CA . ILE A 1 98 ? 6.949 -10.475 9.743 1.00 83.00 98 ILE A CA 1
ATOM 768 C C . ILE A 1 98 ? 6.483 -11.438 10.828 1.00 83.00 98 ILE A C 1
ATOM 770 O O . ILE A 1 98 ? 5.474 -12.118 10.675 1.00 83.00 98 ILE A O 1
ATOM 774 N N . HIS A 1 99 ? 7.204 -11.479 11.940 1.00 82.25 99 HIS A N 1
ATOM 775 C CA . HIS A 1 99 ? 6.788 -12.214 13.126 1.00 82.25 99 HIS A CA 1
ATOM 776 C C . HIS A 1 99 ? 6.212 -11.207 14.116 1.00 82.25 99 HIS A C 1
ATOM 778 O O . HIS A 1 99 ? 6.939 -10.339 14.597 1.00 82.25 99 HIS A O 1
ATOM 784 N N . ILE A 1 100 ? 4.907 -11.288 14.373 1.00 76.94 100 ILE A N 1
ATOM 785 C CA . ILE A 1 100 ? 4.212 -10.398 15.307 1.00 76.94 100 ILE A CA 1
ATOM 786 C C . ILE A 1 100 ? 3.901 -11.134 16.608 1.00 76.94 100 ILE A C 1
ATOM 788 O O . ILE A 1 100 ? 3.579 -12.323 16.605 1.00 76.94 100 ILE A O 1
ATOM 792 N N . GLU A 1 101 ? 3.978 -10.418 17.723 1.00 75.81 101 GLU A N 1
ATOM 793 C CA . GLU A 1 101 ? 3.547 -10.907 19.030 1.00 75.81 101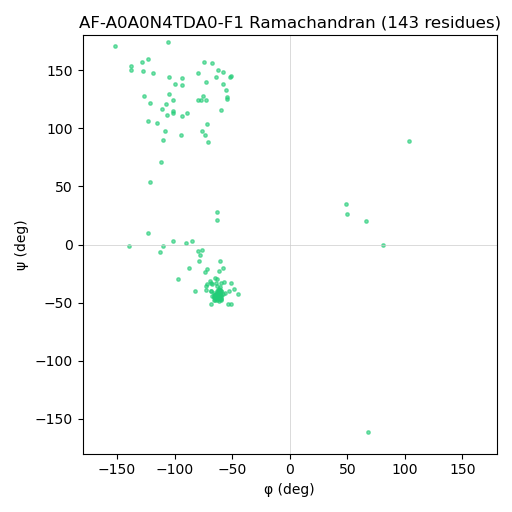 GLU A CA 1
ATOM 794 C C . GLU A 1 101 ? 2.218 -10.248 19.384 1.00 75.81 101 GLU A C 1
ATOM 796 O O . GLU A 1 101 ? 2.072 -9.028 19.310 1.00 75.81 101 GLU A O 1
ATOM 801 N N . ALA A 1 102 ? 1.229 -11.050 19.768 1.00 70.06 102 ALA A N 1
ATOM 802 C CA . ALA A 1 102 ? -0.024 -10.502 20.261 1.00 70.06 102 ALA A CA 1
ATOM 803 C C . ALA A 1 102 ? 0.173 -9.921 21.670 1.00 70.06 102 ALA A C 1
ATOM 805 O O . ALA A 1 102 ? 0.849 -10.516 22.517 1.00 70.06 102 ALA A O 1
ATOM 806 N N . TYR A 1 103 ? -0.452 -8.772 21.937 1.00 65.62 103 TYR A N 1
ATOM 807 C CA . TYR A 1 103 ? -0.400 -8.119 23.244 1.00 65.62 103 TYR A CA 1
ATOM 808 C C . TYR A 1 103 ? -0.837 -9.086 24.359 1.00 65.62 103 TYR A C 1
ATOM 810 O O . TYR A 1 103 ? -1.907 -9.689 24.293 1.00 65.62 103 TYR A O 1
ATOM 818 N N . GLY A 1 104 ? 0.012 -9.259 25.376 1.00 65.25 104 GLY A N 1
ATOM 819 C CA . GLY A 1 104 ? -0.220 -10.205 26.476 1.00 65.25 104 GLY A CA 1
ATOM 820 C C . GLY A 1 104 ? 0.136 -11.671 26.179 1.00 65.25 104 G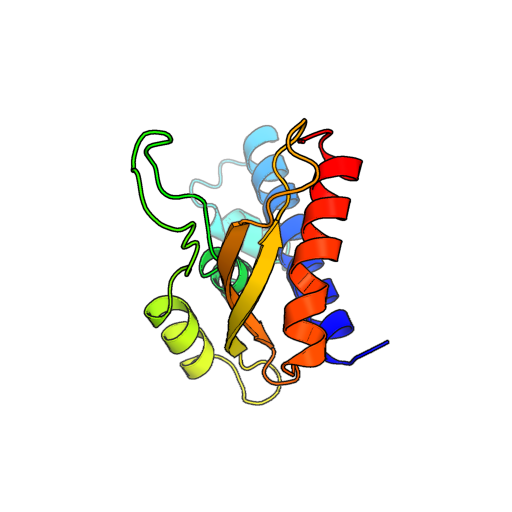LY A C 1
ATOM 821 O O . GLY A 1 104 ? 0.020 -12.504 27.074 1.00 65.25 104 GLY A O 1
ATOM 822 N N . MET A 1 105 ? 0.618 -11.998 24.974 1.00 64.88 105 MET A N 1
ATOM 823 C CA . MET A 1 105 ? 1.061 -13.344 24.571 1.00 64.88 105 MET A CA 1
ATOM 824 C C . MET A 1 105 ? 2.534 -13.346 24.122 1.00 64.88 105 MET A C 1
ATOM 826 O O . MET A 1 105 ? 2.863 -13.834 23.043 1.00 64.88 105 MET A O 1
ATOM 830 N N . GLN A 1 106 ? 3.428 -12.832 24.977 1.00 60.69 106 GLN A N 1
ATOM 831 C CA . GLN A 1 106 ? 4.865 -12.572 24.723 1.00 60.69 106 GLN A CA 1
ATOM 832 C C . GLN A 1 106 ? 5.757 -13.805 24.418 1.00 60.69 106 GLN A C 1
ATOM 834 O O . GLN A 1 106 ? 6.959 -13.770 24.633 1.00 60.69 106 GLN A O 1
ATOM 839 N N . HIS A 1 107 ? 5.204 -14.935 23.974 1.00 66.50 107 HIS A N 1
ATOM 840 C CA . HIS A 1 107 ? 5.969 -16.168 23.722 1.00 66.50 107 HIS A CA 1
ATOM 841 C C . HIS A 1 107 ? 5.545 -16.912 22.446 1.00 66.50 107 HIS A C 1
ATOM 843 O O . HIS A 1 107 ? 6.119 -17.953 22.132 1.00 66.50 107 HIS A O 1
ATOM 849 N N . HIS A 1 108 ? 4.547 -16.410 21.711 1.00 70.25 108 HIS A N 1
ATOM 850 C CA . HIS A 1 108 ? 4.087 -17.020 20.464 1.00 70.25 108 HIS A CA 1
ATOM 851 C C . HIS A 1 108 ? 4.179 -16.003 19.333 1.00 70.25 108 HIS A C 1
ATOM 853 O O . HIS A 1 108 ? 3.374 -15.078 19.245 1.00 70.25 108 HIS A O 1
ATOM 859 N N . GLN A 1 109 ? 5.170 -16.197 18.464 1.00 76.31 109 GLN A N 1
ATOM 860 C CA . GLN A 1 109 ? 5.302 -15.422 17.241 1.00 76.31 109 GLN A CA 1
ATOM 861 C C . GLN A 1 109 ? 4.305 -15.925 16.205 1.00 76.31 109 GLN A C 1
ATOM 863 O O . GLN A 1 109 ? 4.289 -17.108 15.855 1.00 76.31 109 GLN A O 1
ATOM 868 N N . ILE A 1 110 ? 3.479 -15.016 15.707 1.00 78.56 110 ILE A N 1
ATOM 869 C CA . ILE A 1 110 ? 2.515 -15.293 14.655 1.00 78.56 110 ILE A CA 1
ATOM 870 C C . ILE A 1 110 ? 3.101 -14.764 13.340 1.00 78.56 110 ILE A C 1
ATOM 872 O O . ILE A 1 110 ? 3.456 -13.585 13.272 1.00 78.56 110 ILE A O 1
ATOM 876 N N . PRO A 1 111 ? 3.230 -15.594 12.291 1.00 82.50 111 PRO A N 1
ATOM 877 C CA . PRO A 1 111 ? 3.695 -15.116 10.998 1.00 82.50 111 PRO A CA 1
ATOM 878 C C . PRO A 1 111 ? 2.607 -14.277 10.311 1.00 82.50 111 PRO A C 1
ATOM 880 O O . PRO A 1 111 ? 1.487 -14.744 10.086 1.00 82.50 111 PRO A O 1
ATOM 883 N N . LEU A 1 112 ? 2.969 -13.049 9.949 1.00 83.44 112 LEU A N 1
ATOM 884 C CA . LEU A 1 112 ? 2.234 -12.138 9.081 1.00 83.44 112 LEU A CA 1
ATOM 885 C C . LEU A 1 112 ? 2.961 -12.050 7.736 1.00 83.44 112 LEU A C 1
ATOM 887 O O . LEU A 1 112 ? 4.114 -11.622 7.655 1.00 83.44 112 LEU A O 1
ATOM 891 N N . PHE A 1 113 ? 2.265 -12.410 6.665 1.00 87.12 113 PHE A N 1
ATOM 892 C CA . PHE A 1 113 ? 2.749 -12.202 5.304 1.00 87.12 113 PHE A CA 1
ATOM 893 C C . PHE A 1 113 ? 2.210 -10.869 4.790 1.00 87.12 113 PHE A C 1
ATOM 895 O O . PHE A 1 113 ? 1.006 -10.740 4.548 1.00 87.12 113 PHE A O 1
ATOM 902 N N . TYR A 1 114 ? 3.097 -9.888 4.627 1.00 88.00 114 TYR A N 1
ATOM 903 C CA . TYR A 1 114 ? 2.739 -8.525 4.241 1.00 88.00 114 TYR A CA 1
ATOM 904 C C . TYR A 1 114 ? 3.236 -8.213 2.831 1.00 88.00 114 TYR A C 1
ATOM 906 O O . TYR A 1 114 ? 4.438 -8.241 2.569 1.00 88.00 114 TYR A O 1
ATOM 914 N N . GLY A 1 115 ? 2.313 -7.955 1.911 1.00 91.56 115 GLY A N 1
ATOM 915 C CA . GLY A 1 115 ? 2.616 -7.545 0.544 1.00 91.56 115 GLY A CA 1
ATOM 916 C C . GLY A 1 115 ? 2.625 -6.027 0.407 1.00 91.56 115 GLY A C 1
ATOM 917 O O . GLY A 1 115 ? 1.767 -5.335 0.954 1.00 91.56 115 GLY A O 1
ATOM 918 N N . MET A 1 116 ? 3.606 -5.503 -0.319 1.00 92.44 116 MET A N 1
ATOM 919 C CA . MET A 1 116 ? 3.817 -4.072 -0.530 1.00 92.44 116 MET A CA 1
ATOM 920 C C . MET A 1 116 ? 4.179 -3.801 -1.983 1.00 92.44 116 MET A C 1
ATOM 922 O O . MET A 1 116 ? 4.827 -4.619 -2.633 1.00 92.44 116 MET A O 1
ATOM 926 N N . CYS A 1 117 ? 3.820 -2.617 -2.466 1.00 92.38 117 CYS A N 1
ATOM 927 C CA . CYS A 1 117 ? 4.334 -2.087 -3.720 1.00 92.38 117 CYS A CA 1
ATOM 928 C C . CYS A 1 117 ? 5.419 -1.057 -3.396 1.00 92.38 117 CYS A C 1
ATOM 930 O O . CYS A 1 117 ? 5.134 -0.049 -2.748 1.00 92.38 117 CYS A O 1
ATOM 932 N N . LEU A 1 118 ? 6.665 -1.333 -3.770 1.00 90.81 118 LEU A N 1
ATOM 933 C CA . LEU A 1 118 ? 7.830 -0.549 -3.353 1.00 90.81 118 LEU A CA 1
ATOM 934 C C . LEU A 1 118 ? 8.681 -0.137 -4.555 1.00 90.81 118 LEU A C 1
ATOM 936 O O . LEU A 1 118 ? 8.641 -0.822 -5.574 1.00 90.81 118 LEU A O 1
ATOM 940 N N . PRO A 1 119 ? 9.489 0.932 -4.451 1.00 89.19 119 PRO A N 1
ATOM 941 C CA . PRO A 1 119 ? 10.475 1.266 -5.474 1.00 89.19 119 PRO A CA 1
ATOM 942 C C . PRO A 1 119 ? 11.364 0.069 -5.845 1.00 89.19 119 PRO A C 1
ATOM 944 O O . PRO A 1 119 ? 11.746 -0.725 -4.980 1.00 89.19 119 PRO A O 1
ATOM 947 N N . VAL A 1 120 ? 11.752 -0.036 -7.119 1.00 88.88 120 VAL A N 1
ATOM 948 C CA . VAL A 1 120 ? 12.635 -1.117 -7.617 1.00 88.88 120 VAL A CA 1
ATOM 949 C C . VAL A 1 120 ? 13.995 -1.190 -6.909 1.00 88.88 120 VAL A C 1
ATOM 951 O O . VAL A 1 120 ? 14.641 -2.233 -6.910 1.00 88.88 120 VAL A O 1
ATOM 954 N N . HIS A 1 121 ? 14.419 -0.105 -6.259 1.00 86.06 121 HIS A N 1
ATOM 955 C CA . HIS A 1 121 ? 15.653 -0.042 -5.471 1.00 86.06 121 HIS A CA 1
ATOM 956 C C . HIS A 1 121 ? 15.544 -0.702 -4.085 1.00 86.06 121 HIS A C 1
ATOM 958 O O . HIS A 1 121 ? 16.554 -0.871 -3.405 1.00 86.06 121 HIS A O 1
ATOM 964 N N . CYS A 1 122 ? 14.343 -1.089 -3.648 1.00 86.75 122 CYS A N 1
ATOM 965 C CA . CYS A 1 122 ? 14.151 -1.817 -2.398 1.00 86.75 122 CYS A CA 1
ATOM 966 C C . CYS A 1 122 ? 14.579 -3.279 -2.531 1.00 86.75 122 CYS A C 1
ATOM 968 O O . CYS A 1 122 ? 14.116 -3.993 -3.417 1.00 86.75 122 CYS A O 1
ATOM 970 N N . ASN A 1 123 ? 15.441 -3.732 -1.622 1.00 85.94 123 ASN A N 1
ATOM 971 C CA . ASN A 1 123 ? 15.901 -5.118 -1.551 1.00 85.94 123 ASN A CA 1
ATOM 972 C C . ASN A 1 123 ? 15.248 -5.859 -0.369 1.00 85.94 123 ASN A C 1
ATOM 974 O O . ASN A 1 123 ? 14.542 -5.258 0.442 1.00 85.94 123 ASN A O 1
ATOM 978 N N . GLU A 1 124 ? 15.486 -7.168 -0.253 1.00 80.81 124 GLU A N 1
ATOM 979 C CA . GLU A 1 124 ? 14.894 -7.999 0.808 1.00 80.81 124 GLU A CA 1
ATOM 980 C C . GLU A 1 124 ? 15.208 -7.507 2.229 1.00 80.81 124 GLU A C 1
ATOM 982 O O . GLU A 1 124 ? 14.379 -7.657 3.126 1.00 80.81 124 GLU A O 1
ATOM 987 N N . HIS A 1 125 ? 16.379 -6.904 2.449 1.00 80.38 125 HIS A N 1
ATOM 988 C CA . HIS A 1 125 ? 16.737 -6.359 3.754 1.00 80.38 125 HIS A CA 1
ATOM 989 C C . HIS A 1 125 ? 15.867 -5.142 4.084 1.00 80.38 125 HIS A C 1
ATOM 991 O O . HIS A 1 125 ? 15.191 -5.141 5.111 1.00 80.38 125 HIS A O 1
ATOM 997 N N . SER A 1 126 ? 15.779 -4.172 3.167 1.00 82.25 126 SER A N 1
ATOM 998 C CA . SER A 1 126 ? 14.949 -2.973 3.334 1.00 82.25 126 SER A CA 1
ATOM 999 C C . SER A 1 126 ? 13.466 -3.324 3.506 1.00 82.25 126 SER A C 1
ATOM 1001 O O . SER A 1 126 ? 12.775 -2.723 4.324 1.00 82.25 126 SER A O 1
ATOM 1003 N N . VAL A 1 127 ? 12.971 -4.323 2.766 1.00 83.31 127 VAL A N 1
ATOM 1004 C CA . VAL A 1 127 ? 11.570 -4.782 2.803 1.00 83.31 127 VAL A CA 1
ATOM 1005 C C . VAL A 1 127 ? 11.138 -5.223 4.202 1.00 83.31 127 VAL A C 1
ATOM 1007 O O . VAL A 1 127 ? 10.036 -4.884 4.635 1.00 83.31 127 VAL A O 1
ATOM 1010 N N . ASN A 1 128 ? 11.991 -5.955 4.919 1.00 81.88 128 ASN A N 1
ATOM 1011 C CA . ASN A 1 128 ? 11.653 -6.454 6.254 1.00 81.88 128 ASN A CA 1
ATOM 1012 C C . ASN A 1 128 ? 11.660 -5.347 7.325 1.00 81.88 128 ASN A C 1
ATOM 1014 O O . ASN A 1 128 ? 10.938 -5.458 8.314 1.00 81.88 128 ASN A O 1
ATOM 1018 N N . ASP A 1 129 ? 12.394 -4.257 7.093 1.00 81.81 129 ASP A N 1
ATOM 1019 C CA . ASP A 1 129 ? 12.501 -3.124 8.019 1.00 81.81 129 ASP A CA 1
ATOM 1020 C C . ASP A 1 129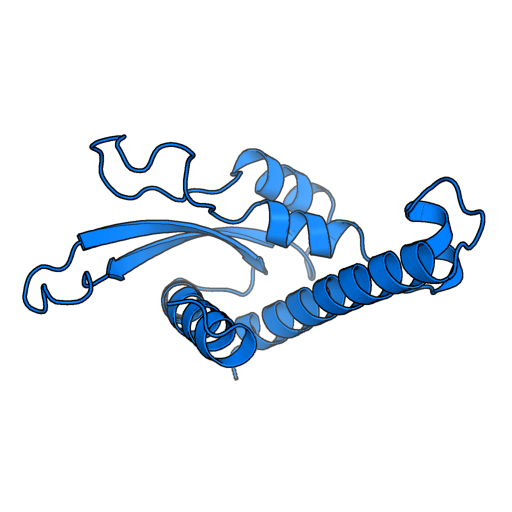 ? 11.396 -2.068 7.819 1.00 81.81 129 ASP A C 1
ATOM 1022 O O . ASP A 1 129 ? 11.096 -1.295 8.732 1.00 81.81 129 ASP A O 1
ATOM 1026 N N . ILE A 1 130 ? 10.741 -2.038 6.651 1.00 79.69 130 ILE A N 1
ATOM 1027 C CA . ILE A 1 130 ? 9.689 -1.053 6.337 1.00 79.69 130 ILE A CA 1
ATOM 1028 C C . ILE A 1 130 ? 8.465 -1.209 7.245 1.00 79.69 130 ILE A C 1
ATOM 1030 O O . ILE A 1 130 ? 7.950 -0.210 7.750 1.00 79.69 130 ILE A O 1
ATOM 1034 N N . PHE A 1 131 ? 7.995 -2.438 7.473 1.00 73.94 131 PHE A N 1
ATOM 1035 C CA . PHE A 1 131 ? 6.782 -2.665 8.262 1.00 73.94 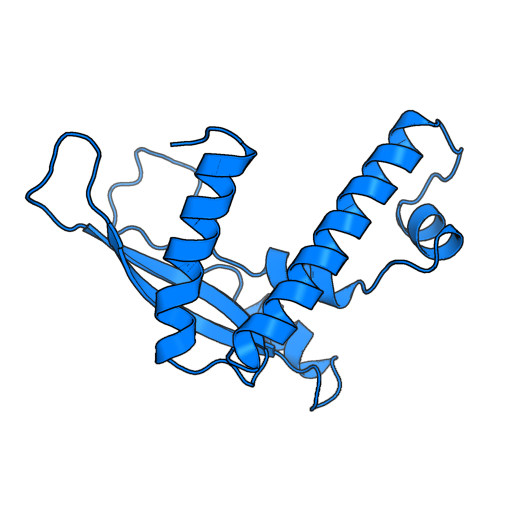131 PHE A CA 1
ATOM 1036 C C . PHE A 1 131 ? 6.931 -2.240 9.736 1.00 73.94 131 PHE A C 1
ATOM 1038 O O . PHE A 1 131 ? 6.073 -1.491 10.204 1.00 73.94 131 PHE A O 1
ATOM 1045 N N . PRO A 1 132 ? 8.002 -2.613 10.469 1.00 72.44 132 PRO A N 1
ATOM 1046 C CA . PRO A 1 132 ? 8.229 -2.122 11.830 1.00 72.44 132 PRO A CA 1
ATOM 1047 C C . PRO A 1 132 ? 8.282 -0.592 11.923 1.00 72.44 132 PRO A C 1
ATOM 1049 O O . PRO A 1 132 ? 7.695 -0.011 12.834 1.00 72.44 132 PRO A O 1
ATOM 1052 N N . ILE A 1 133 ? 8.943 0.070 10.965 1.00 73.31 133 ILE A N 1
ATOM 1053 C CA . ILE A 1 133 ? 9.046 1.537 10.927 1.00 73.31 133 ILE A CA 1
ATOM 1054 C C . ILE A 1 133 ? 7.670 2.167 10.702 1.00 73.31 133 ILE A C 1
ATOM 1056 O O . ILE A 1 133 ? 7.300 3.114 11.397 1.00 73.31 133 ILE A O 1
ATOM 1060 N N . PHE A 1 134 ? 6.903 1.634 9.752 1.00 71.06 134 PHE A N 1
ATOM 1061 C CA . PHE A 1 134 ? 5.561 2.122 9.456 1.00 71.06 134 PHE A CA 1
ATOM 1062 C C . PHE A 1 134 ? 4.604 1.901 10.633 1.00 71.06 134 PHE A C 1
ATOM 1064 O O . PHE A 1 134 ? 3.881 2.819 11.011 1.00 71.06 134 PHE A O 1
ATOM 1071 N N . SER A 1 135 ? 4.650 0.727 11.267 1.00 68.56 135 SER A N 1
ATOM 1072 C CA . SER A 1 135 ? 3.862 0.417 12.465 1.00 68.56 135 SER A CA 1
ATOM 1073 C C . SER A 1 135 ? 4.192 1.367 13.616 1.00 68.56 135 SER A C 1
ATOM 1075 O O . SER A 1 135 ? 3.286 1.939 14.214 1.00 68.56 135 SER A O 1
ATOM 1077 N N . TYR A 1 136 ? 5.481 1.599 13.885 1.00 69.56 136 TYR A N 1
ATOM 1078 C CA . TYR A 1 136 ? 5.921 2.547 14.910 1.00 69.56 136 TYR A CA 1
ATOM 1079 C C . TYR A 1 136 ? 5.459 3.977 14.610 1.00 69.56 136 TYR A C 1
ATOM 1081 O O . TYR A 1 136 ? 5.032 4.700 15.511 1.00 69.56 136 TYR A O 1
ATOM 1089 N N . PHE A 1 137 ? 5.531 4.393 13.342 1.00 65.56 137 PHE A N 1
ATOM 1090 C CA . PHE A 1 137 ? 5.022 5.691 12.915 1.00 65.56 137 PHE A CA 1
ATOM 1091 C C . PHE A 1 137 ? 3.516 5.802 13.168 1.00 65.56 137 PHE A C 1
ATOM 1093 O O . PHE A 1 137 ? 3.081 6.769 13.785 1.00 65.56 137 PHE A O 1
ATOM 1100 N N . LEU A 1 138 ? 2.722 4.806 12.765 1.00 62.44 138 LEU A N 1
ATOM 1101 C CA . LEU A 1 138 ? 1.279 4.804 13.005 1.00 62.44 138 LEU A CA 1
ATOM 1102 C C . LEU A 1 138 ? 0.937 4.853 14.500 1.00 62.44 138 LEU A C 1
ATOM 1104 O O . LEU A 1 138 ? 0.083 5.647 14.900 1.00 62.44 138 LEU A O 1
ATOM 1108 N N . GLU A 1 139 ? 1.632 4.071 15.326 1.00 66.56 139 GLU A N 1
ATOM 1109 C CA . GLU A 1 139 ? 1.450 4.065 16.779 1.00 66.56 139 GLU A CA 1
ATOM 1110 C C . GLU A 1 139 ? 1.779 5.437 17.385 1.00 66.56 139 GLU A C 1
ATOM 1112 O O . GLU A 1 139 ? 0.992 5.995 18.150 1.00 66.56 139 GLU A O 1
ATOM 1117 N N . LYS A 1 140 ? 2.912 6.040 17.006 1.00 64.94 140 LYS A N 1
ATOM 1118 C CA . LYS A 1 140 ? 3.325 7.356 17.515 1.00 64.94 140 LYS A CA 1
ATOM 1119 C C . LYS A 1 140 ? 2.440 8.498 17.038 1.00 64.94 140 LYS A C 1
ATOM 1121 O O . LYS A 1 140 ? 2.189 9.422 17.810 1.00 64.94 140 LYS A O 1
ATOM 1126 N N . THR A 1 141 ? 2.016 8.466 15.782 1.00 48.84 141 THR A N 1
ATOM 1127 C CA . THR A 1 141 ? 1.269 9.561 15.158 1.00 48.84 141 THR A CA 1
ATOM 1128 C C . THR A 1 141 ? -0.211 9.506 15.507 1.00 48.84 141 THR A C 1
ATOM 1130 O O . THR A 1 141 ? -0.810 10.551 15.754 1.00 48.84 141 THR A O 1
ATOM 1133 N N . PHE A 1 142 ? -0.803 8.312 15.548 1.00 47.50 142 PHE A N 1
ATOM 1134 C CA . PHE A 1 142 ? -2.247 8.146 15.722 1.00 47.50 142 PHE A CA 1
ATOM 1135 C C . PHE A 1 142 ? -2.640 7.496 17.053 1.00 47.50 142 PHE A C 1
ATOM 1137 O O . PHE A 1 142 ? -3.829 7.431 17.355 1.00 47.50 142 PHE A O 1
ATOM 1144 N N . GLY A 1 143 ? -1.679 7.033 17.863 1.00 42.09 143 GLY A N 1
ATOM 1145 C CA . GLY A 1 143 ? -1.962 6.337 19.122 1.00 42.09 143 GLY A CA 1
ATOM 1146 C C . GLY A 1 143 ? -2.641 4.979 18.924 1.00 42.09 143 GLY A C 1
ATOM 1147 O O . GLY A 1 143 ? -3.310 4.498 19.835 1.00 42.09 143 GLY A O 1
ATOM 1148 N N . ILE A 1 144 ? -2.533 4.399 17.724 1.00 46.47 144 ILE A N 1
ATOM 1149 C CA . ILE A 1 144 ? -3.165 3.128 17.362 1.00 46.47 144 ILE A CA 1
ATOM 1150 C C . ILE A 1 144 ? -2.191 1.998 17.717 1.00 46.47 144 ILE A C 1
ATOM 1152 O O . ILE A 1 144 ? -1.120 1.911 17.122 1.00 46.47 144 ILE A O 1
ATOM 1156 N N . LEU A 1 145 ? -2.582 1.179 18.698 1.00 44.53 145 LEU A N 1
ATOM 1157 C CA . LEU A 1 145 ? -1.975 -0.110 19.055 1.00 44.53 145 LEU A CA 1
ATOM 1158 C C . LEU A 1 145 ? -2.534 -1.232 18.174 1.00 44.53 145 LEU A C 1
ATOM 1160 O O . LEU A 1 145 ? -3.771 -1.238 17.963 1.00 44.53 145 LEU A O 1
#

Nearest PDB structures (foldseek):
  6n60-assembly1_B  TM=3.456E-01  e=4.306E+00  Escherichia coli

Solvent-accessible surface area (backbone atoms only — not comparable to full-atom values): 8316 Å² total; per-residue (Å²): 132,58,71,33,58,55,54,49,49,54,36,54,50,45,36,51,52,44,52,52,49,53,50,48,42,63,72,68,63,55,87,59,92,41,74,65,57,56,34,62,76,62,75,55,68,59,69,66,45,45,53,32,63,67,13,29,40,53,87,67,88,57,96,79,61,92,64,81,50,64,19,53,41,36,63,70,56,24,52,56,49,27,74,71,39,57,84,97,67,19,41,37,76,44,75,28,82,43,73,42,65,53,91,94,39,92,84,52,74,43,65,34,39,39,16,35,39,38,52,66,73,48,47,78,70,57,50,58,51,46,56,60,52,50,50,50,47,45,29,73,74,70,69,54,128

Mean predicted aligned error: 9.21 Å

Radius of gyration: 17.18 Å; Cα contacts (8 Å, |Δi|>4): 190; chains: 1; bounding box: 37×43×43 Å

pLDDT: mean 75.78, std 11.51, range [42.09, 93.81]

Organism: Brugia pahangi (NCBI:txid6280)

Secondary structure (DSSP, 8-state):
--HHHHHHHHHHHHHHHHHHHHHHHHHTT---SSHHHHHHHTT---HHHHHHHHTS--PPS-TT--S-EEE---HHHHHHHHHHS-GGG-EEEEEEEEEEE-TT-TT-EEEEEEEEEEETT--HHHHHHHHHHHHHHHHHHH---

Sequence (145 aa):
MDECFKDLAKLIDSVANALLLTTYCRLTNQNQTEIKQCFDAHLAFHEHSSQVLDAWGRPSAGIYSSGPFFWLGAYDQCQSISNIMALNQSVQYCRANIHIEAYGMQHHQIPLFYGMCLPVHCNEHSVNDIFPIFSYFLEKTFGIL

InterPro domains:
  IPR006621 Nose resistant-to-fluoxetine protein, N-terminal [PF20146] (34-130)
  IPR006621 Nose resistant-to-fluoxetine protein, N-terminal [SM00703] (28-145)